Protein AF-A0A942IP89-F1 (afdb_monomer_lite)

pLDDT: mean 71.46, std 12.9, range [43.38, 89.81]

Radius of gyration: 19.59 Å; chains: 1; bounding box: 38×28×58 Å

Secondary structure (DSSP, 8-state):
---HHHHHHHHHHHHHHHHHHHHHHHTSTT--HHHHHHHHHHHHHHHHHHHHHS-S-HHHHHHHHHHHHHHHHH-TT-------

Structure (mmCIF, N/CA/C/O backbone):
data_AF-A0A942IP89-F1
#
_entry.id   AF-A0A942IP89-F1
#
loop_
_atom_site.group_PDB
_atom_site.id
_atom_site.type_symbol
_atom_site.label_atom_id
_atom_site.label_alt_id
_atom_site.label_comp_id
_atom_site.label_asym_id
_atom_site.label_entity_id
_atom_site.label_seq_id
_atom_site.pdbx_PDB_ins_code
_atom_site.Cartn_x
_atom_site.Cartn_y
_atom_site.Cartn_z
_atom_site.occupancy
_atom_site.B_iso_or_equiv
_atom_site.auth_seq_id
_atom_site.auth_comp_id
_atom_site.auth_asym_id
_atom_site.auth_atom_id
_atom_site.pdbx_PDB_model_num
ATOM 1 N N . MET A 1 1 ? 11.695 19.124 -10.469 1.00 45.50 1 MET A N 1
ATOM 2 C CA . MET A 1 1 ? 11.035 17.994 -11.152 1.00 45.50 1 MET A CA 1
ATOM 3 C C . MET A 1 1 ? 11.491 16.765 -10.387 1.00 45.50 1 MET A C 1
ATOM 5 O O . MET A 1 1 ? 12.697 16.579 -10.321 1.00 45.50 1 MET A O 1
ATOM 9 N N . LEU A 1 2 ? 10.598 16.070 -9.675 1.00 45.75 2 LEU A N 1
ATOM 10 C CA . LEU A 1 2 ? 10.963 14.846 -8.943 1.00 45.75 2 LEU A CA 1
ATOM 11 C C . LEU A 1 2 ? 11.406 13.792 -9.961 1.00 45.75 2 LEU A C 1
ATOM 13 O O . LEU A 1 2 ? 10.745 13.653 -10.996 1.00 45.75 2 LEU A O 1
ATOM 17 N N . SER A 1 3 ? 12.527 13.114 -9.713 1.00 57.47 3 SER A N 1
ATOM 18 C CA . SER A 1 3 ? 12.916 11.984 -10.556 1.00 57.47 3 SER A CA 1
ATOM 19 C C . SER A 1 3 ? 11.941 10.818 -10.338 1.00 57.47 3 SER A C 1
ATOM 21 O O . SER A 1 3 ? 11.202 10.780 -9.353 1.00 57.47 3 SER A O 1
ATOM 23 N N . TYR A 1 4 ? 11.898 9.883 -11.285 1.00 56.12 4 TYR A N 1
ATOM 24 C CA . TYR A 1 4 ? 11.053 8.691 -11.187 1.00 56.12 4 TYR A CA 1
ATOM 25 C C . TYR A 1 4 ? 11.399 7.843 -9.950 1.00 56.12 4 TYR A C 1
ATOM 27 O O . TYR A 1 4 ? 10.500 7.356 -9.265 1.00 56.12 4 TYR A O 1
ATOM 35 N N . ASP A 1 5 ? 12.687 7.766 -9.608 1.00 59.25 5 ASP A N 1
ATOM 36 C CA . ASP A 1 5 ? 13.179 7.082 -8.411 1.00 59.25 5 ASP A CA 1
ATOM 37 C C . ASP A 1 5 ? 12.703 7.765 -7.125 1.00 59.25 5 ASP A C 1
ATOM 39 O O . ASP A 1 5 ? 12.245 7.091 -6.202 1.00 59.25 5 ASP A O 1
ATOM 43 N N . ASP A 1 6 ? 12.701 9.103 -7.093 1.00 63.28 6 ASP A N 1
ATOM 44 C CA . ASP A 1 6 ? 12.186 9.864 -5.948 1.00 63.28 6 ASP A CA 1
ATOM 45 C C . ASP A 1 6 ? 10.672 9.663 -5.770 1.00 63.28 6 ASP A C 1
ATOM 47 O O . ASP A 1 6 ? 10.173 9.603 -4.648 1.00 63.28 6 ASP A O 1
ATOM 51 N N . ALA A 1 7 ? 9.923 9.548 -6.873 1.00 65.44 7 ALA A N 1
ATOM 52 C CA . ALA A 1 7 ? 8.480 9.319 -6.838 1.00 65.44 7 ALA A CA 1
ATOM 53 C C . ALA A 1 7 ? 8.123 7.898 -6.365 1.00 65.44 7 ALA A C 1
ATOM 55 O O . ALA A 1 7 ? 7.162 7.728 -5.611 1.00 65.44 7 ALA A O 1
ATOM 56 N N . ASN A 1 8 ? 8.905 6.890 -6.764 1.00 71.62 8 ASN A N 1
ATOM 57 C CA . ASN A 1 8 ? 8.740 5.513 -6.293 1.00 71.62 8 ASN A CA 1
ATOM 58 C C . ASN A 1 8 ? 9.097 5.373 -4.811 1.00 71.62 8 ASN A C 1
ATOM 60 O O . ASN A 1 8 ? 8.351 4.733 -4.067 1.00 71.62 8 ASN A O 1
ATOM 64 N N . LEU A 1 9 ? 10.189 6.008 -4.374 1.00 75.06 9 LEU A N 1
ATOM 65 C CA . LEU A 1 9 ? 10.583 6.027 -2.968 1.00 75.06 9 LEU A CA 1
ATOM 66 C C . LEU A 1 9 ? 9.497 6.680 -2.104 1.00 75.06 9 LEU A C 1
ATOM 68 O O . LEU A 1 9 ? 9.040 6.077 -1.135 1.00 75.06 9 LEU A O 1
ATOM 72 N N . LEU A 1 10 ? 9.004 7.852 -2.517 1.00 77.44 10 LEU A N 1
ATOM 73 C CA . LEU A 1 10 ? 7.937 8.569 -1.819 1.00 77.44 10 LEU A CA 1
ATOM 74 C C . LEU A 1 10 ? 6.651 7.732 -1.712 1.00 77.44 10 LEU A C 1
ATOM 76 O O . LEU A 1 10 ? 5.988 7.734 -0.673 1.00 77.44 10 LEU A O 1
ATOM 80 N N . LEU A 1 11 ? 6.283 7.008 -2.776 1.00 79.50 11 LEU A N 1
ATOM 81 C CA . LEU A 1 11 ? 5.096 6.152 -2.775 1.00 79.50 11 LEU A CA 1
ATOM 82 C C . LEU A 1 11 ? 5.261 4.957 -1.824 1.00 79.50 11 LEU A C 1
ATOM 84 O O . LEU A 1 11 ? 4.319 4.640 -1.097 1.00 79.50 11 LEU A O 1
ATOM 88 N N . SER A 1 12 ? 6.444 4.336 -1.788 1.00 82.38 12 SER A N 1
ATOM 89 C CA . SER A 1 12 ? 6.760 3.263 -0.836 1.00 82.38 12 SER A CA 1
ATOM 90 C C . SER A 1 12 ? 6.667 3.755 0.611 1.00 82.38 12 SER A C 1
ATOM 92 O O . SER A 1 12 ? 5.949 3.162 1.413 1.00 82.38 12 SER A O 1
ATOM 94 N N . GLU A 1 13 ? 7.313 4.880 0.929 1.00 84.62 13 GLU A N 1
ATOM 95 C CA . GLU A 1 13 ? 7.279 5.480 2.271 1.00 84.62 13 GLU A CA 1
ATOM 96 C C . GLU A 1 13 ? 5.851 5.848 2.700 1.00 84.62 13 GLU A C 1
ATOM 98 O O . GLU A 1 13 ? 5.455 5.631 3.846 1.00 84.62 13 GLU A O 1
ATOM 103 N N . THR A 1 14 ? 5.044 6.350 1.761 1.00 82.00 14 THR A N 1
ATOM 104 C CA . THR A 1 14 ? 3.634 6.678 2.008 1.00 82.00 14 THR A CA 1
ATOM 105 C C . THR A 1 14 ? 2.810 5.426 2.326 1.00 82.00 14 THR A C 1
ATOM 107 O O . THR A 1 14 ? 1.969 5.452 3.225 1.00 82.00 14 THR A O 1
ATOM 110 N N . ILE A 1 15 ? 3.033 4.317 1.611 1.00 83.69 15 ILE A N 1
ATOM 111 C CA . ILE A 1 15 ? 2.353 3.041 1.885 1.00 83.69 15 ILE A CA 1
ATOM 112 C C . ILE A 1 15 ? 2.727 2.526 3.282 1.00 83.69 15 ILE A C 1
ATOM 114 O O . ILE A 1 15 ? 1.837 2.100 4.024 1.00 83.69 15 ILE A O 1
ATOM 118 N N . ASP A 1 16 ? 4.003 2.607 3.660 1.00 85.62 16 ASP A N 1
ATOM 119 C CA . ASP A 1 16 ? 4.486 2.163 4.971 1.00 85.62 16 ASP A CA 1
ATOM 120 C C . ASP A 1 16 ? 3.892 2.998 6.116 1.00 85.62 16 ASP A C 1
ATOM 122 O O . ASP A 1 16 ? 3.386 2.432 7.094 1.00 85.62 16 ASP A O 1
ATOM 126 N N . GLN A 1 17 ? 3.850 4.327 5.964 1.00 86.69 17 GLN A N 1
ATOM 127 C CA . GLN A 1 17 ? 3.185 5.222 6.920 1.00 86.69 17 GLN A CA 1
ATOM 128 C C . GLN A 1 17 ? 1.697 4.896 7.072 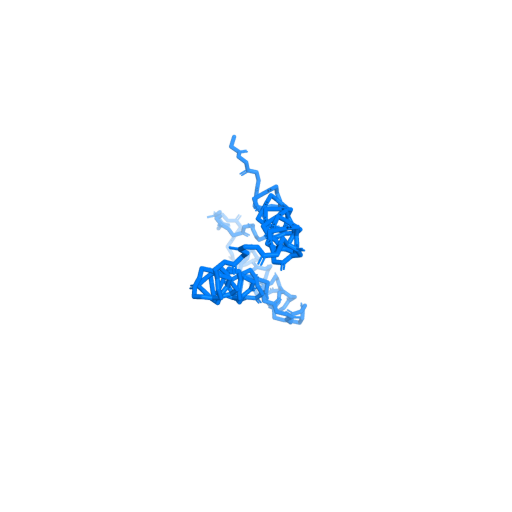1.00 86.69 17 GLN A C 1
ATOM 130 O O . GLN A 1 17 ? 1.210 4.753 8.194 1.00 86.69 17 GLN A O 1
ATOM 135 N N . LEU A 1 18 ? 0.971 4.706 5.965 1.00 86.44 18 LEU A N 1
ATOM 136 C CA . LEU A 1 18 ? -0.453 4.358 6.012 1.00 86.44 18 LEU A CA 1
ATOM 137 C C . LEU A 1 18 ? -0.698 3.020 6.725 1.00 86.44 18 LEU A C 1
ATOM 139 O O . LEU A 1 18 ? -1.681 2.878 7.458 1.00 86.44 18 LEU A O 1
ATOM 143 N N . GLN A 1 19 ? 0.190 2.036 6.551 1.00 88.38 19 GLN A N 1
ATOM 144 C CA . GLN A 1 19 ? 0.108 0.770 7.282 1.00 88.38 19 GLN A CA 1
ATOM 145 C C . GLN A 1 19 ? 0.361 0.941 8.779 1.00 88.38 19 GLN A C 1
ATOM 147 O O . GLN A 1 19 ? -0.316 0.308 9.594 1.00 88.38 19 GLN A O 1
ATOM 152 N N . GLU A 1 20 ? 1.339 1.759 9.160 1.00 89.12 20 GLU A N 1
ATOM 153 C CA . GLU A 1 20 ? 1.632 2.047 10.563 1.00 89.12 20 GLU A CA 1
ATOM 154 C C . GLU A 1 20 ? 0.473 2.785 11.243 1.00 89.12 20 GLU A C 1
ATOM 156 O O . GLU A 1 20 ? -0.003 2.357 12.299 1.00 89.12 20 GLU A O 1
ATOM 161 N N . GLU A 1 21 ? -0.056 3.829 10.608 1.00 85.75 21 GLU A N 1
ATOM 162 C CA . GLU A 1 21 ? -1.226 4.560 11.096 1.00 85.75 21 GLU A CA 1
ATOM 163 C C . GLU A 1 21 ? -2.443 3.646 11.253 1.00 85.75 21 GLU A C 1
ATOM 165 O O . GLU A 1 21 ? -3.149 3.712 12.266 1.00 85.75 21 GLU A O 1
ATOM 170 N N . LEU A 1 22 ? -2.670 2.748 10.289 1.00 88.69 22 LEU A N 1
ATOM 171 C CA . LEU A 1 22 ? -3.768 1.795 10.356 1.00 88.69 22 LEU A CA 1
ATOM 172 C C . LEU A 1 22 ? -3.580 0.773 11.483 1.00 88.69 22 LEU A C 1
ATOM 174 O O . LEU A 1 22 ? -4.550 0.475 12.183 1.00 88.69 22 LEU A O 1
ATOM 178 N N . ARG A 1 23 ? -2.358 0.270 11.702 1.00 88.50 23 ARG A N 1
ATOM 179 C CA . ARG A 1 23 ? -2.034 -0.606 12.844 1.00 88.50 23 ARG A CA 1
ATOM 180 C C . ARG A 1 23 ? -2.305 0.100 14.172 1.00 88.50 23 ARG A C 1
ATOM 182 O O . ARG A 1 23 ? -2.979 -0.462 15.036 1.00 88.50 23 ARG A O 1
ATOM 189 N N . ASN A 1 24 ? -1.861 1.348 14.300 1.00 87.81 24 ASN A N 1
ATOM 190 C CA . ASN A 1 24 ? -2.078 2.170 15.490 1.00 87.81 24 ASN A CA 1
ATOM 191 C C . ASN A 1 24 ? -3.563 2.467 15.728 1.00 87.81 24 ASN A C 1
ATOM 193 O O . ASN A 1 24 ? -4.024 2.467 16.870 1.00 87.81 24 ASN A O 1
ATOM 197 N N . TYR A 1 25 ? -4.332 2.701 14.664 1.00 81.19 25 TYR A N 1
ATOM 198 C CA . TYR A 1 25 ? -5.776 2.888 14.759 1.00 81.19 25 TYR A CA 1
ATOM 199 C C . TYR A 1 25 ? -6.496 1.592 15.144 1.00 81.19 25 TYR A C 1
ATOM 201 O O . TYR A 1 25 ? -7.326 1.616 16.047 1.00 81.19 25 TYR A O 1
ATOM 209 N N . ALA A 1 26 ? -6.167 0.466 14.508 1.00 85.94 26 ALA A N 1
ATOM 210 C CA . ALA A 1 26 ? -6.798 -0.830 14.758 1.00 85.94 26 ALA A CA 1
ATOM 211 C C . ALA A 1 26 ? -6.537 -1.368 16.175 1.00 85.94 26 ALA A C 1
ATOM 213 O O . ALA A 1 26 ? -7.347 -2.130 16.695 1.00 85.94 26 ALA A O 1
ATOM 214 N N . ALA A 1 27 ? -5.438 -0.953 16.812 1.00 88.56 27 ALA A N 1
A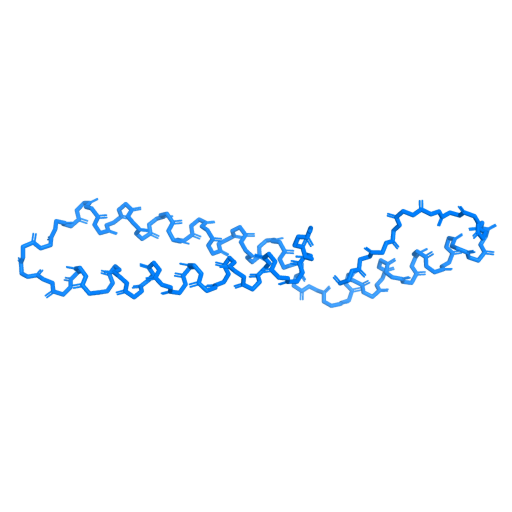TOM 215 C CA . ALA A 1 27 ? -5.133 -1.281 18.203 1.00 88.56 27 ALA A CA 1
ATOM 216 C C . ALA A 1 27 ? -6.019 -0.540 19.225 1.00 88.56 27 ALA A C 1
ATOM 218 O O . ALA A 1 27 ? -6.007 -0.883 20.409 1.00 88.56 27 ALA A O 1
ATOM 219 N N . LYS A 1 28 ? -6.782 0.481 18.806 1.00 88.88 28 LYS A N 1
ATOM 220 C CA . LYS A 1 28 ? -7.682 1.216 19.702 1.00 88.88 28 LYS A CA 1
ATOM 221 C C . LYS A 1 28 ? -8.952 0.401 19.989 1.00 88.88 28 LYS A C 1
ATOM 223 O O . LYS A 1 28 ? -9.518 -0.190 19.072 1.00 88.88 28 LYS A O 1
ATOM 228 N N . PRO A 1 29 ? -9.457 0.404 21.233 1.00 82.62 29 PRO A N 1
ATOM 229 C CA . PRO A 1 29 ? -10.631 -0.385 21.621 1.00 82.62 29 PRO A CA 1
ATOM 230 C C . PRO A 1 29 ? -11.936 0.056 20.934 1.00 82.62 29 PRO A C 1
ATOM 232 O O . PRO A 1 29 ? -12.886 -0.718 20.870 1.00 82.62 29 PRO A O 1
ATOM 235 N N . ASP A 1 30 ? -11.993 1.280 20.412 1.00 89.75 30 ASP A N 1
ATOM 236 C CA . ASP A 1 30 ? -13.127 1.860 19.686 1.00 89.75 30 ASP A CA 1
ATOM 237 C C . ASP A 1 30 ? -12.925 1.879 18.158 1.00 89.75 30 ASP A C 1
ATOM 239 O O . ASP A 1 30 ? -13.703 2.505 17.426 1.00 89.75 30 ASP A O 1
ATOM 243 N N . ALA A 1 31 ? -11.886 1.201 17.660 1.00 83.06 31 ALA A N 1
ATOM 244 C CA . ALA A 1 31 ? -11.606 1.120 16.236 1.00 83.06 31 ALA A CA 1
ATOM 245 C C . ALA A 1 31 ? -12.811 0.547 15.486 1.00 83.06 31 ALA A C 1
ATOM 247 O O . ALA A 1 31 ? -13.313 -0.536 15.789 1.00 83.06 31 ALA A O 1
ATOM 248 N N . LYS A 1 32 ? -13.282 1.274 14.471 1.00 89.81 32 LYS A N 1
ATOM 249 C CA . LYS A 1 32 ? -14.441 0.852 13.681 1.00 89.81 32 LYS A CA 1
ATOM 250 C C . LYS A 1 32 ? -14.001 -0.206 12.667 1.00 89.81 32 LYS A C 1
ATOM 252 O O . LYS A 1 32 ? -13.266 0.152 11.742 1.00 89.81 32 LYS A O 1
ATOM 257 N N . PRO A 1 33 ? -14.496 -1.459 12.738 1.00 83.69 33 PRO A N 1
ATOM 258 C CA . PRO A 1 33 ? -14.041 -2.529 11.846 1.00 83.69 33 PRO A CA 1
ATOM 259 C C . PRO A 1 33 ? -14.213 -2.182 10.363 1.00 83.69 33 PRO A C 1
ATOM 261 O O . PRO A 1 33 ? -13.294 -2.355 9.571 1.00 83.69 33 PRO A O 1
ATOM 264 N N . GLY A 1 34 ? -15.343 -1.564 9.997 1.00 80.62 34 GLY A N 1
ATOM 265 C CA . GLY A 1 34 ? -15.598 -1.146 8.614 1.00 80.62 34 GLY A CA 1
ATOM 266 C C . GLY A 1 34 ? -14.710 0.003 8.115 1.00 80.62 34 GLY A C 1
ATOM 267 O O . GLY A 1 34 ? -14.567 0.180 6.908 1.00 80.62 34 GLY A O 1
ATOM 268 N N . PHE A 1 35 ? -14.107 0.796 9.009 1.00 78.44 35 PHE A N 1
ATOM 269 C CA . PHE A 1 35 ? -13.095 1.785 8.620 1.00 78.44 35 PHE A CA 1
ATOM 270 C C . PHE A 1 35 ? -11.738 1.111 8.404 1.00 78.44 35 PHE A C 1
ATOM 272 O O . PHE A 1 35 ? -11.080 1.384 7.401 1.00 78.44 35 PHE A O 1
ATOM 279 N N . VAL A 1 36 ? -11.370 0.176 9.287 1.00 83.75 36 VAL A N 1
ATOM 280 C CA . VAL A 1 36 ? -10.140 -0.618 9.159 1.00 83.75 36 VAL A CA 1
ATOM 281 C C . VAL A 1 36 ? -10.126 -1.404 7.848 1.00 83.75 36 VAL A C 1
ATOM 283 O O . VAL A 1 36 ? -9.140 -1.383 7.117 1.00 83.75 36 VAL A O 1
ATOM 286 N N . GLU A 1 37 ? -11.240 -2.047 7.505 1.00 80.12 37 GLU A N 1
ATOM 287 C CA . GLU A 1 37 ? -11.372 -2.844 6.283 1.00 80.12 37 GLU A CA 1
ATOM 288 C C . GLU A 1 37 ? -11.259 -1.991 5.006 1.00 80.12 37 GLU A C 1
ATOM 290 O O . GLU A 1 37 ? -10.562 -2.364 4.059 1.00 80.12 37 GLU A O 1
ATOM 295 N N . LYS A 1 38 ? -11.873 -0.799 4.996 1.00 79.75 38 LYS A N 1
ATOM 296 C CA . LYS A 1 38 ? -11.746 0.157 3.882 1.00 79.75 38 LYS A CA 1
ATOM 297 C C . LYS A 1 38 ? -10.310 0.643 3.702 1.00 79.75 38 LYS A C 1
ATOM 299 O O . LYS A 1 38 ? -9.843 0.701 2.566 1.00 79.75 38 LYS A O 1
ATOM 304 N N . GLN A 1 39 ? -9.621 0.962 4.797 1.00 81.00 39 GLN A N 1
ATOM 305 C CA . GLN A 1 39 ? -8.228 1.409 4.746 1.00 81.00 39 GLN A CA 1
ATOM 306 C C . GLN A 1 39 ? -7.282 0.286 4.310 1.00 81.00 39 GLN A C 1
ATOM 308 O O . GLN A 1 39 ? -6.439 0.506 3.446 1.00 8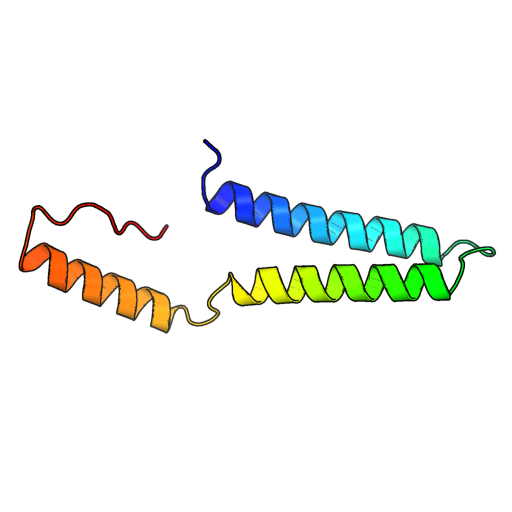1.00 39 GLN A O 1
ATOM 313 N N . ASN A 1 40 ? -7.484 -0.943 4.792 1.00 83.12 40 ASN A N 1
ATOM 314 C CA . ASN A 1 40 ? -6.733 -2.109 4.317 1.00 83.12 40 ASN A CA 1
ATOM 315 C C . ASN A 1 40 ? -6.898 -2.323 2.807 1.00 83.12 40 ASN A C 1
ATOM 317 O O . ASN A 1 40 ? -5.920 -2.578 2.109 1.00 83.12 40 ASN A O 1
ATOM 321 N N . LYS A 1 41 ? -8.121 -2.181 2.281 1.00 78.75 41 LYS A N 1
ATOM 322 C CA . LYS A 1 41 ? -8.374 -2.302 0.838 1.00 78.75 41 LYS A CA 1
ATOM 323 C C . LYS A 1 41 ? -7.680 -1.199 0.033 1.00 78.75 41 LYS A C 1
ATOM 325 O O . LYS A 1 41 ? -7.171 -1.470 -1.052 1.00 78.75 41 LYS A O 1
ATOM 330 N N . LEU A 1 42 ? -7.652 0.029 0.552 1.00 79.00 42 LEU A N 1
ATOM 331 C CA . LEU A 1 42 ? -6.948 1.145 -0.082 1.00 79.00 42 LEU A CA 1
ATOM 332 C C . LEU A 1 42 ? -5.437 0.888 -0.136 1.00 79.00 42 LEU A C 1
ATOM 334 O O . LEU A 1 42 ? -4.849 0.989 -1.210 1.00 79.00 42 LEU A O 1
ATOM 338 N N . ILE A 1 43 ? -4.837 0.493 0.989 1.00 83.31 43 ILE A N 1
ATOM 339 C CA . ILE A 1 43 ? -3.411 0.152 1.075 1.00 83.31 43 ILE A CA 1
ATOM 340 C C . ILE A 1 43 ? -3.081 -0.997 0.119 1.00 83.31 43 ILE A C 1
ATOM 342 O O . ILE A 1 43 ? -2.141 -0.881 -0.656 1.00 83.31 43 ILE A O 1
ATOM 346 N N . ALA A 1 44 ? -3.885 -2.064 0.094 1.00 76.56 44 ALA A N 1
ATOM 347 C CA . ALA A 1 44 ? -3.670 -3.192 -0.812 1.00 76.56 44 ALA A CA 1
ATOM 348 C C . ALA A 1 44 ? -3.695 -2.776 -2.293 1.00 76.56 44 ALA A C 1
ATOM 350 O O . ALA A 1 44 ? -2.857 -3.226 -3.073 1.00 76.56 44 ALA A O 1
ATOM 351 N N . ASN A 1 45 ? -4.614 -1.885 -2.681 1.00 74.56 45 ASN A N 1
ATOM 352 C CA . ASN A 1 45 ? -4.664 -1.349 -4.042 1.00 74.56 45 ASN A CA 1
ATOM 353 C C . ASN A 1 45 ? -3.430 -0.493 -4.371 1.00 74.56 45 ASN A C 1
ATOM 355 O O . ASN A 1 45 ? -2.911 -0.587 -5.481 1.00 74.56 45 ASN A O 1
ATOM 359 N N . LEU A 1 46 ? -2.952 0.318 -3.422 1.00 77.00 46 LEU A N 1
ATOM 360 C CA . LEU A 1 46 ? -1.742 1.129 -3.589 1.00 77.00 46 LEU A CA 1
ATOM 361 C C . LEU A 1 46 ? -0.488 0.254 -3.701 1.00 77.00 46 LEU A C 1
ATOM 363 O O . LEU A 1 46 ? 0.326 0.474 -4.592 1.00 77.00 46 LEU A O 1
ATOM 367 N N . THR A 1 47 ? -0.368 -0.786 -2.874 1.00 80.25 47 THR A N 1
ATOM 368 C CA . THR A 1 47 ? 0.717 -1.773 -2.960 1.00 80.25 47 THR A CA 1
ATOM 369 C C . THR A 1 47 ? 0.677 -2.541 -4.280 1.00 80.25 47 THR A C 1
ATOM 371 O O . THR A 1 47 ? 1.715 -2.739 -4.900 1.00 80.25 47 THR A O 1
ATOM 374 N N . ALA A 1 48 ? -0.505 -2.945 -4.752 1.00 73.06 48 ALA A N 1
ATOM 375 C CA . ALA A 1 48 ? -0.644 -3.603 -6.049 1.00 73.06 48 ALA A CA 1
ATOM 376 C C . ALA A 1 48 ? -0.262 -2.673 -7.211 1.00 73.06 48 ALA A C 1
ATOM 378 O O .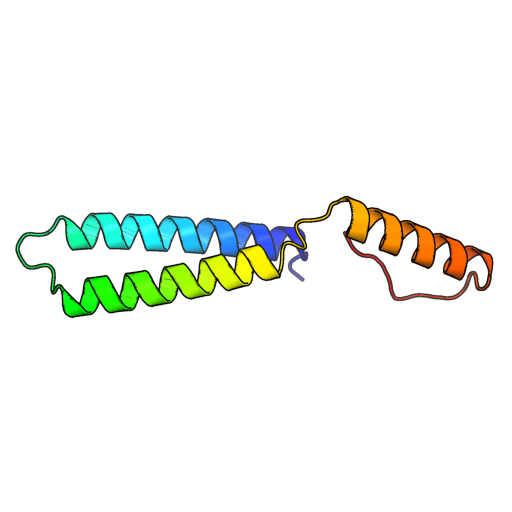 ALA A 1 48 ? 0.389 -3.115 -8.153 1.00 73.06 48 ALA A O 1
ATOM 379 N N . ALA A 1 49 ? -0.621 -1.388 -7.134 1.00 74.81 49 ALA A N 1
ATOM 380 C CA . ALA A 1 49 ? -0.202 -0.392 -8.115 1.00 74.81 49 ALA A CA 1
ATOM 381 C C . ALA A 1 49 ? 1.320 -0.187 -8.091 1.00 74.81 49 ALA A C 1
ATOM 383 O O . ALA A 1 49 ? 1.943 -0.231 -9.145 1.00 74.81 49 ALA A O 1
ATOM 384 N N . TYR A 1 50 ? 1.927 -0.051 -6.909 1.00 73.38 50 TYR A N 1
ATOM 385 C CA . TYR A 1 50 ? 3.381 0.055 -6.748 1.00 73.38 50 TYR A CA 1
ATOM 386 C C . TYR A 1 50 ? 4.116 -1.177 -7.299 1.00 73.38 50 TYR A C 1
ATOM 388 O O . TYR A 1 50 ? 5.022 -1.046 -8.118 1.00 73.38 50 TYR A O 1
ATOM 396 N N . ASN A 1 51 ? 3.661 -2.380 -6.949 1.00 68.75 51 ASN A N 1
ATOM 397 C CA . ASN A 1 51 ? 4.231 -3.634 -7.449 1.00 68.75 51 ASN A CA 1
ATOM 398 C C . ASN A 1 51 ? 3.955 -3.869 -8.942 1.00 68.75 51 ASN A C 1
ATOM 400 O O . ASN A 1 51 ? 4.671 -4.629 -9.575 1.00 68.75 51 ASN A O 1
ATOM 404 N N . GLY A 1 52 ? 2.907 -3.266 -9.510 1.00 64.75 52 GLY A N 1
ATOM 405 C CA . GLY A 1 52 ? 2.647 -3.286 -10.952 1.00 64.75 52 GLY A CA 1
ATOM 406 C C . GLY A 1 52 ? 3.493 -2.271 -11.727 1.00 64.75 52 GLY A C 1
ATOM 407 O O . GLY A 1 52 ? 3.803 -2.500 -12.894 1.00 64.75 52 GLY A O 1
ATOM 408 N N . ILE A 1 53 ? 3.878 -1.166 -11.079 1.00 63.09 53 ILE A N 1
ATOM 409 C CA . ILE A 1 53 ? 4.835 -0.171 -11.591 1.00 63.09 53 ILE A CA 1
ATOM 410 C C . ILE A 1 53 ? 6.259 -0.741 -11.557 1.00 63.09 53 ILE A C 1
ATOM 412 O O . ILE A 1 53 ? 7.035 -0.543 -12.494 1.00 63.09 53 ILE A O 1
ATOM 416 N N . GLN A 1 54 ? 6.590 -1.509 -10.519 1.00 55.06 54 GLN A N 1
ATOM 417 C CA . GLN A 1 54 ? 7.774 -2.355 -10.511 1.00 55.06 54 GLN A CA 1
ATOM 418 C C . GLN A 1 54 ? 7.557 -3.537 -11.460 1.00 55.06 54 GLN A C 1
ATOM 420 O O . GLN A 1 54 ? 7.080 -4.586 -11.046 1.00 55.06 54 GLN A O 1
ATOM 425 N N . ILE A 1 55 ? 7.915 -3.406 -12.743 1.00 56.22 55 ILE A N 1
ATOM 426 C CA . ILE A 1 55 ? 8.037 -4.590 -13.608 1.00 56.22 55 ILE A CA 1
ATOM 427 C C . ILE A 1 55 ? 9.015 -5.546 -12.895 1.00 56.22 55 ILE A C 1
ATOM 429 O O . ILE A 1 55 ? 10.185 -5.183 -12.748 1.00 56.22 55 ILE A O 1
ATOM 433 N N . PRO A 1 56 ? 8.566 -6.725 -12.418 1.00 52.91 56 PRO A N 1
ATOM 434 C CA . PRO A 1 56 ? 9.372 -7.555 -11.524 1.00 52.91 56 PRO A CA 1
ATOM 435 C C . PRO A 1 56 ? 10.523 -8.249 -12.255 1.00 52.91 56 PRO A C 1
ATOM 437 O O . PRO A 1 56 ? 11.460 -8.736 -11.627 1.00 52.91 56 PRO A O 1
ATOM 440 N N . ASP A 1 57 ? 10.459 -8.300 -13.584 1.00 54.06 57 ASP A N 1
ATOM 441 C CA . ASP A 1 57 ? 11.471 -8.940 -14.402 1.00 54.06 57 ASP A CA 1
ATOM 442 C C . ASP A 1 57 ? 12.578 -7.950 -14.755 1.00 54.06 57 ASP A C 1
ATOM 444 O O . ASP A 1 57 ? 12.489 -7.175 -15.714 1.00 54.06 57 ASP A O 1
ATOM 448 N N . ALA A 1 58 ? 13.677 -8.035 -14.006 1.00 58.41 58 ALA A N 1
ATOM 449 C CA . ALA A 1 58 ? 14.953 -7.448 -14.405 1.00 58.41 58 ALA A CA 1
ATOM 450 C C . ALA A 1 58 ? 15.326 -7.855 -15.846 1.00 58.41 58 ALA A C 1
ATOM 452 O O . ALA A 1 58 ? 15.893 -7.052 -16.587 1.00 58.41 58 ALA A O 1
ATOM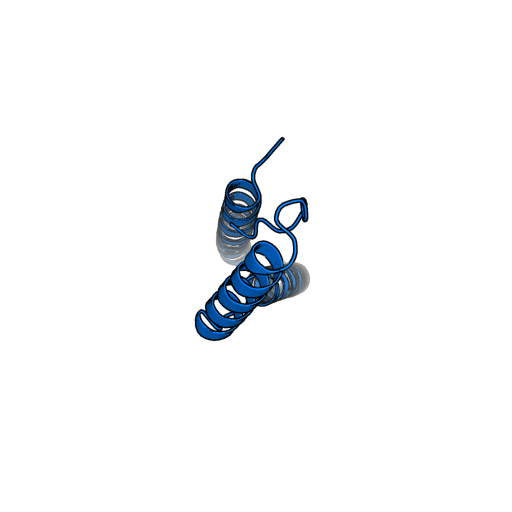 453 N N . ASP A 1 59 ? 14.930 -9.059 -16.274 1.00 57.00 59 ASP A N 1
ATOM 454 C CA . ASP A 1 59 ? 15.107 -9.548 -17.641 1.00 57.00 59 ASP A CA 1
ATOM 455 C C . ASP A 1 59 ? 14.308 -8.738 -18.670 1.00 57.00 59 ASP A C 1
ATOM 457 O O . ASP A 1 59 ? 14.815 -8.440 -19.752 1.00 57.00 59 ASP A O 1
ATOM 461 N N . VAL A 1 60 ? 13.091 -8.297 -18.343 1.00 62.16 60 VAL A N 1
ATOM 462 C CA . VAL A 1 60 ? 12.281 -7.449 -19.231 1.00 62.16 60 VAL A CA 1
ATOM 463 C C . VAL A 1 60 ? 12.919 -6.070 -19.371 1.00 62.16 60 VAL A C 1
ATOM 465 O O . VAL A 1 60 ? 13.026 -5.568 -20.492 1.00 62.16 60 VAL A O 1
ATOM 468 N N . TRP A 1 61 ? 13.426 -5.491 -18.279 1.00 61.50 61 TRP A N 1
ATOM 469 C CA . TRP A 1 61 ? 14.168 -4.228 -18.331 1.00 61.50 61 TRP A CA 1
ATOM 470 C C . TRP A 1 61 ? 15.481 -4.344 -19.107 1.00 61.50 61 TRP A C 1
ATOM 472 O O . TRP A 1 61 ? 15.793 -3.464 -19.913 1.00 61.50 61 TRP A O 1
ATOM 482 N N . GLN A 1 62 ? 16.225 -5.441 -18.950 1.00 59.12 62 GLN A N 1
ATOM 483 C CA . GLN A 1 62 ? 17.438 -5.690 -19.733 1.00 59.12 62 GLN A CA 1
ATOM 484 C C . GLN A 1 62 ? 17.136 -5.887 -21.221 1.00 59.12 62 GLN A C 1
ATOM 486 O O . GLN A 1 62 ? 17.856 -5.357 -22.072 1.00 59.12 62 GLN A O 1
ATOM 491 N N . VAL A 1 63 ? 16.063 -6.605 -21.562 1.00 71.25 63 VAL A N 1
ATOM 492 C CA . VAL A 1 63 ? 15.623 -6.792 -22.952 1.00 71.25 63 VAL A CA 1
ATOM 493 C C . VAL A 1 63 ? 15.186 -5.462 -23.566 1.00 71.25 63 VAL A C 1
ATOM 495 O O . VAL A 1 63 ? 15.589 -5.155 -24.692 1.00 71.25 63 VAL A O 1
ATOM 498 N N . LEU A 1 64 ? 14.435 -4.641 -22.829 1.00 66.88 64 LEU A N 1
ATOM 499 C CA . LEU A 1 64 ? 14.060 -3.284 -23.236 1.00 66.88 64 LEU A CA 1
ATOM 500 C C . LEU A 1 64 ? 15.296 -2.399 -23.437 1.00 66.88 64 LEU A C 1
ATOM 502 O O . LEU A 1 64 ? 15.443 -1.797 -24.501 1.00 66.88 64 LEU A O 1
ATOM 506 N N . GLY A 1 65 ? 16.230 -2.388 -22.485 1.00 64.75 65 GLY A N 1
ATOM 507 C CA . GLY A 1 65 ? 17.484 -1.635 -22.580 1.00 64.75 65 GLY A CA 1
ATOM 508 C C . GLY A 1 65 ? 18.356 -2.075 -23.760 1.00 64.75 65 GLY A C 1
ATOM 509 O O . GLY A 1 65 ? 18.902 -1.239 -24.490 1.00 64.75 65 GLY A O 1
ATOM 510 N N . LYS A 1 66 ? 18.432 -3.384 -24.027 1.00 71.00 66 LYS A N 1
ATOM 511 C CA . LYS A 1 66 ? 19.138 -3.930 -25.193 1.00 71.00 66 LYS A CA 1
ATOM 512 C C . LYS A 1 66 ? 18.466 -3.515 -26.500 1.00 71.00 66 LYS A C 1
ATOM 514 O O . LYS A 1 66 ? 19.157 -3.072 -27.415 1.00 71.00 66 LYS A O 1
ATOM 519 N N . LYS A 1 67 ? 17.135 -3.590 -26.581 1.00 72.19 67 LYS A N 1
ATOM 520 C CA . LYS A 1 67 ? 16.371 -3.173 -27.767 1.00 72.19 67 LYS A CA 1
ATOM 521 C C . LYS A 1 67 ? 16.490 -1.677 -28.036 1.00 72.19 67 LYS A C 1
ATOM 523 O O . LYS A 1 67 ? 16.696 -1.286 -29.181 1.00 72.19 67 LYS A O 1
ATOM 528 N N . MET A 1 68 ? 16.463 -0.848 -26.997 1.00 65.50 68 MET A N 1
ATOM 529 C CA . MET A 1 68 ? 16.721 0.589 -27.119 1.00 65.50 68 MET A CA 1
ATOM 530 C C . MET A 1 68 ? 18.159 0.875 -27.568 1.00 65.50 68 MET A C 1
ATOM 532 O O . MET A 1 68 ? 18.378 1.746 -28.406 1.00 65.50 68 MET A O 1
ATOM 536 N N . SER A 1 69 ? 19.144 0.125 -27.064 1.00 66.75 69 SER A N 1
ATOM 537 C CA . SER A 1 69 ? 20.548 0.260 -27.484 1.00 66.75 69 SER A CA 1
ATOM 538 C C . SER A 1 69 ? 20.758 -0.154 -28.944 1.00 66.75 69 SER A C 1
ATOM 540 O O . SER A 1 69 ? 21.511 0.492 -29.672 1.00 66.75 69 SER A O 1
ATOM 542 N N . GLU A 1 70 ? 20.070 -1.207 -29.392 1.00 73.00 70 GLU A N 1
ATOM 543 C CA . GLU A 1 70 ? 20.022 -1.619 -30.799 1.00 73.00 70 GLU A CA 1
ATOM 544 C C . GLU A 1 70 ? 19.390 -0.523 -31.670 1.00 73.00 70 GLU A C 1
ATOM 546 O O . GLU A 1 70 ? 19.954 -0.170 -32.702 1.00 73.00 70 GLU A O 1
ATOM 551 N N . MET A 1 71 ? 18.285 0.085 -31.228 1.00 67.31 71 MET A N 1
ATOM 552 C CA . MET A 1 71 ? 17.642 1.192 -31.945 1.00 67.31 71 MET A CA 1
ATOM 553 C C . MET A 1 71 ? 18.533 2.441 -32.028 1.00 67.31 71 MET A C 1
ATOM 555 O O . MET A 1 71 ? 18.644 3.019 -33.105 1.00 67.31 71 MET A O 1
ATOM 559 N N . ARG A 1 72 ? 19.251 2.810 -30.956 1.00 64.38 72 ARG A N 1
ATOM 560 C CA . ARG A 1 72 ? 20.211 3.937 -30.967 1.00 64.38 72 ARG A CA 1
ATOM 561 C C . ARG A 1 72 ? 2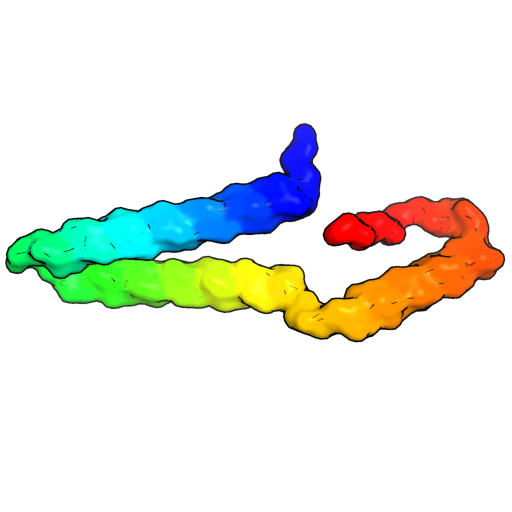1.412 3.710 -31.885 1.00 64.38 72 ARG A C 1
ATOM 563 O O . ARG A 1 72 ? 21.994 4.667 -32.385 1.00 64.38 72 ARG A O 1
ATOM 570 N N . ARG A 1 73 ? 21.816 2.453 -32.100 1.00 67.38 73 ARG A N 1
ATOM 571 C CA . ARG A 1 73 ? 22.862 2.118 -33.083 1.00 67.38 73 ARG A CA 1
ATOM 572 C C . ARG A 1 73 ? 22.397 2.336 -34.520 1.00 67.38 73 ARG A C 1
ATOM 574 O O . ARG A 1 73 ? 23.231 2.608 -35.376 1.00 67.38 73 ARG A O 1
ATOM 581 N N . ILE A 1 74 ? 21.101 2.174 -34.773 1.00 74.88 74 ILE A N 1
ATOM 582 C CA . ILE A 1 74 ? 20.496 2.314 -36.100 1.00 74.88 74 ILE A CA 1
ATOM 583 C C . ILE A 1 74 ? 20.141 3.783 -36.374 1.00 74.88 74 ILE A C 1
ATOM 585 O O . ILE A 1 74 ? 20.339 4.249 -37.492 1.00 74.88 74 ILE A O 1
ATOM 589 N N . ASP A 1 75 ? 19.691 4.521 -35.357 1.00 63.62 75 ASP A N 1
ATOM 590 C CA . ASP A 1 75 ? 19.443 5.962 -35.426 1.00 63.62 75 ASP A CA 1
ATOM 591 C C . ASP A 1 75 ? 20.035 6.679 -34.192 1.00 63.62 75 ASP A C 1
ATOM 593 O O . ASP A 1 75 ? 19.455 6.634 -33.100 1.00 63.62 75 ASP A O 1
ATOM 597 N N . PRO A 1 76 ? 21.191 7.356 -34.339 1.00 65.25 76 PRO A N 1
ATOM 598 C CA . PRO A 1 76 ? 21.860 8.062 -33.245 1.00 65.25 76 PRO A CA 1
ATOM 599 C C . PRO A 1 76 ? 21.088 9.273 -32.705 1.00 65.25 76 PRO A C 1
ATOM 601 O O . PRO A 1 76 ? 21.434 9.782 -31.637 1.00 65.25 76 PRO A O 1
ATOM 604 N N . TYR A 1 77 ? 20.078 9.763 -33.430 1.00 63.38 77 TYR A N 1
ATOM 605 C CA . TYR A 1 77 ? 19.317 10.961 -33.069 1.00 63.38 77 TYR A CA 1
ATOM 606 C C . TYR A 1 77 ? 18.015 10.645 -32.326 1.00 63.38 77 TYR A C 1
ATOM 608 O O . TYR A 1 77 ? 17.280 11.561 -31.954 1.00 63.38 77 TYR A O 1
ATOM 616 N N . LEU A 1 78 ? 17.739 9.364 -32.070 1.00 55.56 78 LEU A N 1
ATOM 617 C CA . LEU A 1 78 ? 16.555 8.907 -31.351 1.00 55.56 78 LEU A CA 1
ATOM 618 C C . LEU A 1 78 ? 16.628 9.342 -29.869 1.00 55.56 78 LEU A C 1
ATOM 620 O O . LEU A 1 78 ? 17.216 8.665 -29.022 1.00 55.56 78 LEU A O 1
ATOM 624 N N . GLN A 1 79 ? 16.050 10.504 -29.551 1.00 52.12 79 GLN A N 1
ATOM 625 C CA . GLN A 1 79 ? 15.930 11.037 -28.189 1.00 52.12 79 GLN A CA 1
ATOM 626 C C . GLN A 1 79 ? 14.553 10.704 -27.598 1.00 52.12 79 GLN A C 1
ATOM 628 O O . GLN A 1 79 ? 13.536 10.893 -28.259 1.00 52.12 79 GLN A O 1
ATOM 633 N N . GLY A 1 80 ? 14.515 10.231 -26.345 1.00 50.66 80 GLY A N 1
ATOM 634 C CA . GLY A 1 80 ? 13.258 10.049 -25.599 1.00 50.66 80 GLY A CA 1
ATOM 635 C C . GLY A 1 80 ? 13.129 8.788 -24.740 1.00 50.66 80 GLY A C 1
ATOM 636 O O . GLY A 1 80 ? 12.167 8.685 -23.990 1.00 50.66 80 GLY A O 1
ATOM 637 N N . PHE A 1 81 ? 14.073 7.846 -24.789 1.00 50.75 81 PHE A N 1
ATOM 638 C CA . PHE A 1 81 ? 13.961 6.589 -24.036 1.00 50.75 81 PHE A CA 1
ATOM 639 C C . PHE A 1 81 ? 15.134 6.427 -23.076 1.00 50.75 81 PHE A C 1
ATOM 641 O O . PHE A 1 81 ? 16.106 5.728 -23.373 1.00 50.75 81 PHE A O 1
ATOM 648 N N . THR A 1 82 ? 15.063 7.120 -21.944 1.00 43.38 82 THR A N 1
ATOM 649 C CA . THR A 1 82 ? 15.867 6.783 -20.769 1.00 43.38 82 THR A CA 1
ATOM 650 C C . THR A 1 82 ? 14.905 6.229 -19.738 1.00 43.38 82 THR A C 1
ATOM 652 O O . THR A 1 82 ? 14.127 6.973 -19.151 1.00 43.38 82 THR A O 1
ATOM 655 N N . VAL A 1 83 ? 14.912 4.909 -19.595 1.00 44.00 83 VAL A N 1
ATOM 656 C CA . VAL A 1 83 ? 14.370 4.264 -18.404 1.00 44.00 83 VAL A CA 1
ATOM 657 C C . VAL A 1 83 ? 15.523 4.256 -17.403 1.00 44.00 83 VAL A C 1
ATOM 659 O O . VAL A 1 83 ? 16.581 3.713 -17.729 1.00 44.00 83 VAL A O 1
ATOM 662 N N . PHE A 1 84 ? 15.341 4.942 -16.277 1.00 48.56 84 PHE A N 1
ATOM 663 C CA . PHE A 1 84 ? 16.207 4.839 -15.103 1.00 48.56 84 PHE A CA 1
ATOM 664 C C . PHE A 1 84 ? 15.661 3.732 -14.204 1.00 48.56 84 PHE A C 1
ATOM 666 O O . PHE A 1 84 ? 14.412 3.666 -14.096 1.00 48.56 84 PHE A O 1
#

Sequence (84 aa):
MLSYDDANLLLSETIDQLQEELRNYAAKPDAKPGFVEKQNKLIANLTAAYNGIQIPDADVWQVLGKKMSEMRRIDPYLQGFTVF

Foldseek 3Di:
DQDPVNVLVVLVVVLVVLVVVLVVLVPDPPRDVVVSVVSVVVSVVSVVVSVVVPPVDPVVVVVVVVVVVVVCVVPVPDPDDDDD